Protein AF-A0A809QYE9-F1 (afdb_monomer_lite)

pLDDT: mean 72.0, std 15.9, range [34.06, 91.19]

Foldseek 3Di:
DPLDDDDDDLVLLVLQQVLAVVDPAFAFEEADDDPVSPDGQWGWDGWDRDPNDIDTDIDGHPVVVVCVVVLQFFDKEWDWDAAPDPVRPSRGIYTRHIHGYGPDDYSDPPDDTDQDQDPDPDFDDDPPPDRPPPPPDDDDPPDPPPDGDDPLVVQLQSQLVSVCVVPVPDDSVNSSVVSVVD

Organism: NCBI:txid2608985

Structure (mmCIF, N/CA/C/O backbone):
data_AF-A0A809QYE9-F1
#
_entry.id   AF-A0A809QYE9-F1
#
loop_
_atom_site.group_PDB
_atom_site.id
_atom_site.type_symbol
_atom_site.label_atom_id
_atom_site.label_alt_id
_atom_site.label_comp_id
_atom_site.label_asym_id
_atom_site.label_entity_id
_atom_site.label_seq_id
_atom_site.pdbx_PDB_ins_code
_atom_site.Cartn_x
_atom_site.Cartn_y
_atom_site.Cartn_z
_atom_site.occupancy
_atom_site.B_iso_or_equiv
_atom_site.auth_seq_id
_atom_site.auth_comp_id
_atom_site.auth_asym_id
_atom_site.auth_atom_id
_atom_site.pdbx_PDB_model_num
ATOM 1 N N . MET A 1 1 ? 8.006 3.292 25.847 1.00 39.84 1 MET A N 1
ATOM 2 C CA . MET A 1 1 ? 6.836 3.147 24.956 1.00 39.84 1 MET A CA 1
ATOM 3 C C . MET A 1 1 ? 6.116 1.891 25.392 1.00 39.84 1 MET A C 1
ATOM 5 O O . MET A 1 1 ? 6.671 0.815 25.212 1.00 39.84 1 MET A O 1
ATOM 9 N N . ASP A 1 2 ? 4.949 2.027 26.016 1.00 42.41 2 ASP A N 1
ATOM 10 C CA . ASP A 1 2 ? 4.111 0.886 26.386 1.00 42.41 2 ASP A CA 1
ATOM 11 C C . ASP A 1 2 ? 3.541 0.255 25.114 1.00 42.41 2 ASP A C 1
ATOM 13 O O . ASP A 1 2 ? 2.635 0.795 24.478 1.00 42.41 2 ASP A O 1
ATOM 17 N N . GLY A 1 3 ? 4.130 -0.863 24.693 1.00 47.19 3 GLY A N 1
ATOM 18 C CA . GLY A 1 3 ? 3.649 -1.634 23.555 1.00 47.19 3 GLY A CA 1
ATOM 19 C C . GLY A 1 3 ? 2.341 -2.325 23.917 1.00 47.19 3 GLY A C 1
ATOM 20 O O . GLY A 1 3 ? 2.354 -3.448 24.415 1.00 47.19 3 GLY A O 1
ATOM 21 N N . ARG A 1 4 ? 1.202 -1.664 23.685 1.00 56.28 4 ARG A N 1
ATOM 22 C CA . ARG A 1 4 ? -0.099 -2.338 23.747 1.00 56.28 4 ARG A CA 1
ATOM 23 C C . ARG A 1 4 ? -0.193 -3.312 22.581 1.00 56.28 4 ARG A C 1
ATOM 25 O O . ARG A 1 4 ? -0.169 -2.905 21.422 1.00 56.28 4 ARG A O 1
ATOM 32 N N . VAL A 1 5 ? -0.312 -4.594 22.902 1.00 62.72 5 VAL A N 1
ATOM 33 C CA . VAL A 1 5 ? -0.622 -5.626 21.915 1.00 62.72 5 VAL A CA 1
ATOM 34 C C . VAL A 1 5 ? -2.096 -5.482 21.556 1.00 62.72 5 VAL A C 1
ATOM 36 O O . VAL A 1 5 ? -2.967 -5.714 22.392 1.00 62.72 5 VAL A O 1
ATOM 39 N N . LEU A 1 6 ? -2.366 -5.058 20.325 1.00 67.81 6 LEU A N 1
ATOM 40 C CA . LEU A 1 6 ? -3.709 -5.005 19.762 1.00 67.81 6 LEU A CA 1
ATOM 41 C C . LEU A 1 6 ? -3.920 -6.249 18.903 1.00 67.81 6 LEU A C 1
ATOM 43 O O . LEU A 1 6 ? -3.062 -6.602 18.094 1.00 67.81 6 LEU A O 1
ATOM 47 N N . GLN A 1 7 ? -5.051 -6.920 19.105 1.00 71.50 7 GLN A N 1
ATOM 48 C CA . GLN A 1 7 ? -5.499 -7.985 18.219 1.00 71.50 7 GLN A CA 1
ATOM 49 C C . GLN A 1 7 ? -6.514 -7.401 17.247 1.00 71.50 7 GLN A C 1
ATOM 51 O O . GLN A 1 7 ? -7.465 -6.749 17.670 1.00 71.50 7 GLN A O 1
ATOM 56 N N . PHE A 1 8 ? -6.288 -7.635 15.959 1.00 77.88 8 PHE A N 1
ATOM 57 C CA . PHE A 1 8 ? -7.208 -7.250 14.899 1.00 77.88 8 PHE A CA 1
ATOM 58 C C . PHE A 1 8 ? -7.898 -8.500 14.371 1.00 77.88 8 PHE A C 1
ATOM 60 O O . PHE A 1 8 ? -7.246 -9.499 14.062 1.00 77.88 8 PHE A O 1
ATOM 67 N N . THR A 1 9 ? -9.221 -8.447 14.299 1.00 82.94 9 THR A N 1
ATOM 68 C CA . THR A 1 9 ? -10.032 -9.475 13.649 1.00 82.94 9 THR A CA 1
ATOM 69 C C . THR A 1 9 ? -10.031 -9.268 12.134 1.00 82.94 9 THR A C 1
ATOM 71 O O . THR A 1 9 ? -9.678 -8.196 11.645 1.00 82.94 9 THR A O 1
ATOM 74 N N . GLY A 1 10 ? -10.460 -10.273 11.363 1.00 80.75 10 GLY A N 1
ATOM 75 C CA . GLY A 1 10 ? -10.609 -10.117 9.908 1.00 80.75 10 GLY A CA 1
ATOM 76 C C . GLY A 1 10 ? -11.527 -8.947 9.531 1.00 80.75 10 GLY A C 1
ATOM 77 O O . GLY A 1 10 ? -11.195 -8.179 8.636 1.00 80.75 10 GLY A O 1
ATOM 78 N N . ALA A 1 11 ? -12.607 -8.742 10.293 1.00 83.25 11 ALA A N 1
ATOM 79 C CA . ALA A 1 11 ? -13.522 -7.622 10.094 1.00 83.25 11 ALA A CA 1
ATOM 80 C C . ALA A 1 11 ? -12.852 -6.262 10.349 1.00 83.25 11 ALA A C 1
ATOM 82 O O . ALA A 1 11 ? -13.105 -5.308 9.616 1.00 83.25 11 ALA A O 1
ATOM 83 N N . ASP A 1 12 ? -11.960 -6.172 11.343 1.00 83.56 12 ASP A N 1
ATOM 84 C CA . ASP A 1 12 ? -11.191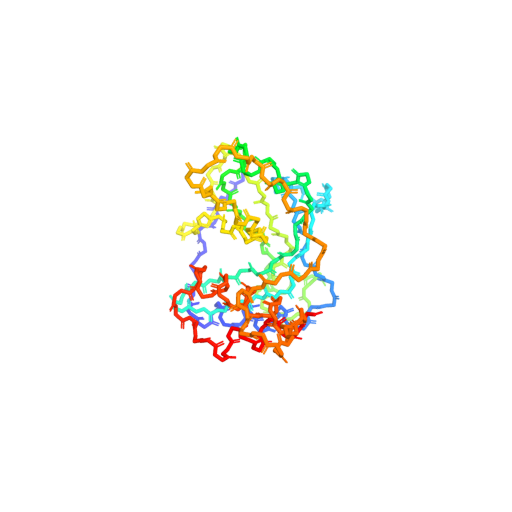 -4.946 11.589 1.00 83.56 12 ASP A CA 1
ATOM 85 C C . ASP A 1 12 ? -10.264 -4.635 10.412 1.00 83.56 12 ASP A C 1
ATOM 87 O O . ASP A 1 12 ? -10.137 -3.481 10.011 1.00 83.56 12 ASP A O 1
ATOM 91 N N . ILE A 1 13 ? -9.641 -5.663 9.832 1.00 84.44 13 ILE A N 1
ATOM 92 C CA . ILE A 1 13 ? -8.739 -5.524 8.685 1.00 84.44 13 ILE A CA 1
ATOM 93 C C . ILE A 1 13 ? -9.510 -5.082 7.432 1.00 84.44 13 ILE A C 1
ATOM 95 O O . ILE A 1 13 ? -9.050 -4.194 6.709 1.00 84.44 13 ILE A O 1
ATOM 99 N N . ASP A 1 14 ? -10.701 -5.636 7.204 1.00 84.75 14 ASP A N 1
ATOM 100 C CA . ASP A 1 14 ? -11.582 -5.219 6.108 1.00 84.75 14 ASP A CA 1
ATOM 101 C C . ASP A 1 14 ? -12.045 -3.764 6.285 1.00 84.75 14 ASP A C 1
ATOM 103 O O . ASP A 1 14 ? -12.026 -2.983 5.330 1.00 84.75 14 ASP A O 1
ATOM 107 N N . LEU A 1 15 ? -12.398 -3.366 7.514 1.00 85.56 15 LEU A N 1
ATOM 108 C CA . LEU A 1 15 ? -12.756 -1.984 7.840 1.00 85.56 15 LEU A CA 1
ATOM 109 C C . LEU A 1 15 ? -11.582 -1.023 7.632 1.00 85.56 15 LEU A C 1
ATOM 111 O O . LEU A 1 15 ? -11.787 0.070 7.107 1.00 85.56 15 LEU A O 1
ATOM 115 N N . MET A 1 16 ? -10.354 -1.418 7.982 1.00 85.75 16 MET A N 1
ATOM 116 C CA . MET A 1 16 ? -9.152 -0.616 7.717 1.00 85.75 16 MET A CA 1
ATOM 117 C C . MET A 1 16 ? -8.942 -0.385 6.219 1.00 85.75 16 MET A C 1
ATOM 119 O O . MET A 1 16 ? -8.653 0.740 5.808 1.00 85.75 16 MET A O 1
ATOM 123 N N . ALA A 1 17 ? -9.089 -1.432 5.400 1.00 85.62 17 ALA A N 1
ATOM 124 C CA . ALA A 1 17 ? -8.937 -1.321 3.953 1.00 85.62 17 ALA A CA 1
ATOM 125 C C . ALA A 1 17 ? -10.010 -0.401 3.346 1.00 85.62 17 ALA A C 1
ATOM 127 O O . ALA A 1 17 ? -9.684 0.479 2.551 1.00 85.62 17 ALA A O 1
ATOM 128 N N . GLN A 1 18 ? -11.267 -0.534 3.778 1.00 84.38 18 GLN A N 1
ATOM 129 C CA . GLN A 1 18 ? -12.370 0.324 3.327 1.00 84.38 18 GLN A CA 1
ATOM 130 C C . GLN A 1 18 ? -12.199 1.782 3.772 1.00 84.38 18 GLN A C 1
ATOM 132 O O . GLN A 1 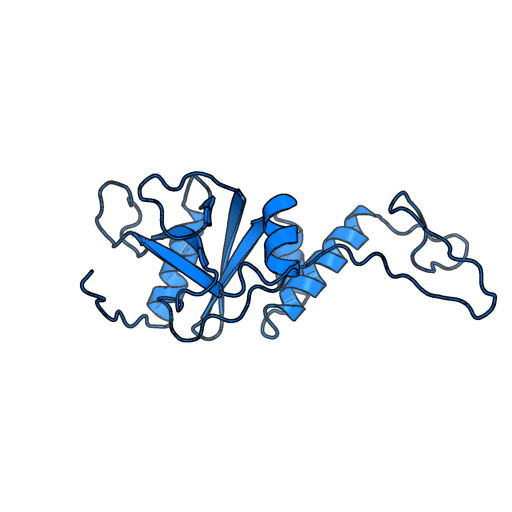18 ? -12.370 2.699 2.969 1.00 84.38 18 GLN A O 1
ATOM 137 N N . ALA A 1 19 ? -11.804 2.013 5.027 1.00 84.69 19 ALA A N 1
ATOM 138 C CA . ALA A 1 19 ? -11.548 3.353 5.551 1.00 84.69 19 ALA A CA 1
ATOM 139 C C . ALA A 1 19 ? -10.410 4.054 4.796 1.00 84.69 19 ALA A C 1
ATOM 141 O O . ALA A 1 19 ? -10.456 5.267 4.586 1.00 84.69 19 ALA A O 1
ATOM 142 N N . TYR A 1 20 ? -9.409 3.295 4.344 1.00 83.38 20 TYR A N 1
ATOM 143 C CA . TYR A 1 20 ? -8.298 3.836 3.573 1.00 83.38 20 TYR A CA 1
ATOM 144 C C . TYR A 1 20 ? -8.717 4.381 2.205 1.00 83.38 20 TYR A C 1
ATOM 146 O O . TYR A 1 20 ? -8.194 5.410 1.787 1.00 83.38 20 TYR A O 1
ATOM 154 N N . VAL A 1 21 ? -9.692 3.757 1.535 1.00 78.75 21 VAL A N 1
ATOM 155 C CA . VAL A 1 21 ? -10.225 4.243 0.244 1.00 78.75 21 VAL A CA 1
ATOM 156 C C . VAL A 1 21 ? -10.830 5.646 0.373 1.00 78.75 21 VAL A C 1
ATOM 158 O O . VAL A 1 21 ? -10.769 6.438 -0.562 1.00 78.75 21 VAL A O 1
ATOM 161 N N . LEU A 1 22 ? -11.373 5.987 1.546 1.00 75.00 22 LEU A N 1
ATOM 162 C CA . LEU A 1 22 ? -11.955 7.304 1.829 1.00 75.00 22 LEU A CA 1
ATOM 163 C C . LEU A 1 22 ? -10.907 8.370 2.188 1.00 75.00 22 LEU A C 1
ATOM 165 O O . LEU A 1 22 ? -11.247 9.545 2.364 1.00 75.00 22 LEU A O 1
ATOM 169 N N . ARG A 1 23 ? -9.634 7.988 2.333 1.00 75.38 23 ARG A N 1
ATOM 170 C CA . ARG A 1 23 ? -8.570 8.909 2.725 1.00 75.38 23 ARG A CA 1
ATOM 171 C C . ARG A 1 23 ? -8.212 9.831 1.557 1.00 75.38 23 ARG A C 1
ATOM 173 O O . ARG A 1 23 ? -7.911 9.379 0.460 1.00 75.38 23 ARG A O 1
ATOM 180 N N . ARG A 1 24 ? -8.184 11.144 1.813 1.00 72.00 24 ARG A N 1
ATOM 181 C CA . ARG A 1 24 ? -7.784 12.152 0.810 1.00 72.00 24 ARG A CA 1
ATOM 182 C C . ARG A 1 24 ? -6.286 12.167 0.519 1.00 72.00 24 ARG A C 1
ATOM 184 O O . ARG A 1 24 ? -5.890 12.422 -0.611 1.00 72.00 24 ARG A O 1
ATOM 191 N N . GLU A 1 25 ? -5.466 11.931 1.538 1.00 78.75 25 GLU A N 1
ATOM 192 C CA . GLU A 1 25 ? -4.009 11.997 1.428 1.00 78.75 25 GLU A CA 1
ATOM 193 C C . GLU A 1 25 ? -3.395 10.602 1.548 1.00 78.75 25 GLU A C 1
ATOM 195 O O . GLU A 1 25 ? -3.651 9.920 2.540 1.00 78.75 25 GLU A O 1
ATOM 200 N N . PRO A 1 26 ? -2.570 10.155 0.591 1.00 85.31 26 PRO A N 1
ATOM 201 C CA . PRO A 1 26 ? -1.939 8.846 0.675 1.00 85.31 26 PRO A CA 1
ATOM 202 C C . PRO A 1 26 ? -0.941 8.773 1.841 1.00 85.31 26 PRO A C 1
ATOM 204 O O . PRO A 1 26 ? -0.304 9.758 2.215 1.00 85.31 26 PRO A O 1
ATOM 207 N N . ALA A 1 27 ? -0.786 7.583 2.423 1.00 88.75 27 ALA A N 1
ATOM 208 C CA . ALA A 1 27 ? 0.122 7.369 3.554 1.00 88.75 27 ALA A CA 1
ATOM 209 C C . ALA A 1 27 ? 1.583 7.414 3.085 1.00 88.75 27 ALA A C 1
ATOM 211 O O . ALA A 1 27 ? 1.927 6.628 2.202 1.00 88.75 27 ALA A O 1
ATOM 212 N N . PRO A 1 28 ? 2.463 8.257 3.653 1.00 91.19 28 PRO A N 1
ATOM 213 C CA . PRO A 1 28 ? 3.856 8.291 3.231 1.00 91.19 28 PRO A CA 1
ATOM 214 C C . PRO A 1 28 ? 4.623 7.038 3.677 1.00 91.19 28 PRO A C 1
ATOM 216 O O . PRO A 1 28 ? 4.325 6.429 4.713 1.00 91.19 28 PRO A O 1
ATOM 219 N N . LEU A 1 29 ? 5.638 6.678 2.893 1.00 89.75 29 LEU A N 1
ATOM 220 C CA . LEU A 1 29 ? 6.682 5.734 3.281 1.00 89.75 29 LEU A CA 1
ATOM 221 C C . LEU A 1 29 ? 7.808 6.512 3.952 1.00 89.75 29 LEU A C 1
ATOM 223 O O . LEU A 1 29 ? 8.321 7.461 3.372 1.00 89.75 29 LEU A O 1
ATOM 227 N N . VAL A 1 30 ? 8.205 6.126 5.156 1.00 90.56 30 VAL A N 1
ATOM 228 C CA . VAL A 1 30 ? 9.215 6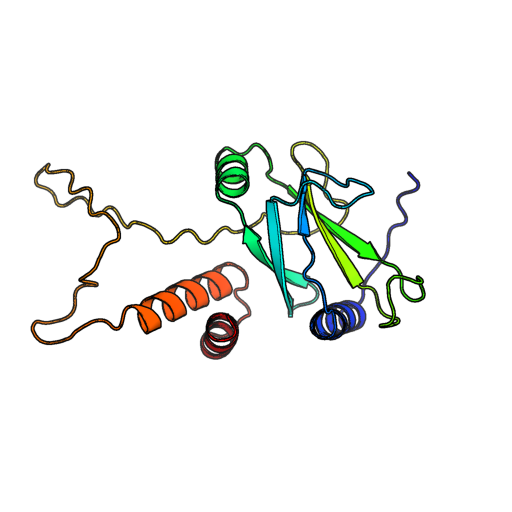.848 5.945 1.00 90.56 30 VAL A CA 1
ATOM 229 C C . VAL A 1 30 ? 10.251 5.878 6.493 1.00 90.56 30 VAL A C 1
ATOM 231 O O . VAL A 1 30 ? 10.025 4.670 6.542 1.00 90.56 30 VAL A O 1
ATOM 234 N N . LEU A 1 31 ? 11.391 6.394 6.941 1.00 86.88 31 LEU A N 1
ATOM 235 C CA . LEU A 1 31 ? 12.372 5.598 7.676 1.00 86.88 31 LEU A CA 1
ATOM 236 C C . LEU A 1 31 ? 12.061 5.658 9.173 1.00 86.88 31 LEU A C 1
ATOM 238 O O . LEU A 1 31 ? 12.020 6.735 9.766 1.00 86.88 31 LEU A O 1
ATOM 242 N N . GLY A 1 32 ? 11.851 4.503 9.804 1.00 84.50 32 GLY A N 1
ATOM 243 C CA . GLY A 1 32 ? 11.459 4.439 11.212 1.00 84.50 32 GLY A CA 1
ATOM 244 C C . GLY A 1 32 ? 10.035 4.938 11.483 1.00 84.50 32 GLY A C 1
ATOM 245 O O . GLY A 1 32 ? 9.125 4.733 10.685 1.00 84.50 32 GLY A O 1
ATOM 246 N N . HIS A 1 33 ? 9.830 5.579 12.636 1.00 84.06 33 HIS A N 1
ATOM 247 C CA . HIS A 1 33 ? 8.550 6.191 13.011 1.00 84.06 33 HIS A CA 1
ATOM 248 C C . HIS A 1 33 ? 8.746 7.648 13.467 1.00 84.06 33 HIS A C 1
ATOM 250 O O . HIS A 1 33 ? 8.647 7.936 14.663 1.00 84.06 33 HIS A O 1
ATOM 256 N N . PRO A 1 34 ? 9.051 8.571 12.535 1.00 83.62 34 PRO A N 1
ATOM 257 C CA . PRO A 1 34 ? 9.093 9.995 12.839 1.00 83.62 34 PRO A CA 1
ATOM 258 C C . PRO A 1 34 ? 7.702 10.486 13.256 1.00 83.62 34 PRO A C 1
ATOM 260 O O . PRO A 1 34 ? 6.686 9.986 12.774 1.00 83.62 34 PRO A O 1
ATOM 263 N N . ARG A 1 35 ? 7.652 11.474 14.157 1.00 78.56 35 ARG A N 1
ATOM 264 C CA . ARG A 1 35 ? 6.383 12.076 14.607 1.00 78.56 35 ARG A CA 1
ATOM 265 C C . ARG A 1 35 ? 5.697 12.859 13.491 1.00 78.56 35 ARG A C 1
ATOM 267 O O . ARG A 1 35 ? 4.475 12.817 13.388 1.00 78.56 35 ARG A O 1
ATOM 274 N N . ASP A 1 36 ? 6.506 13.499 12.654 1.00 79.69 36 ASP A N 1
ATOM 275 C CA . ASP A 1 36 ? 6.053 14.408 11.602 1.00 79.69 36 ASP A CA 1
ATOM 276 C C . ASP A 1 36 ? 5.810 13.693 10.264 1.00 79.69 36 ASP A C 1
ATOM 278 O O . ASP A 1 36 ? 5.478 14.335 9.277 1.00 79.69 36 ASP A O 1
ATOM 282 N N . ASN A 1 37 ? 5.969 12.361 10.210 1.00 80.12 37 ASN A N 1
ATOM 283 C CA . ASN A 1 37 ? 5.830 11.544 8.992 1.00 80.12 37 ASN A CA 1
ATOM 284 C C . ASN A 1 37 ? 6.748 11.980 7.833 1.00 80.12 37 ASN A C 1
ATOM 286 O O . ASN A 1 37 ? 6.460 11.718 6.666 1.00 80.12 37 ASN A O 1
ATOM 290 N N . LEU A 1 38 ? 7.864 12.627 8.169 1.00 80.88 38 LEU A N 1
ATOM 291 C CA . LEU A 1 38 ? 8.871 13.130 7.244 1.00 80.88 38 LEU A CA 1
ATOM 292 C C . LEU A 1 38 ? 10.264 12.627 7.654 1.00 80.88 38 LEU A C 1
ATOM 294 O O . LEU A 1 38 ? 10.502 12.421 8.849 1.00 80.88 38 LEU A O 1
ATOM 298 N N . PRO A 1 39 ? 11.201 12.469 6.703 1.00 85.88 39 PRO A N 1
ATOM 299 C CA . PRO A 1 39 ? 11.029 12.602 5.250 1.00 85.88 39 PRO A CA 1
ATOM 300 C C . PRO A 1 39 ? 10.260 11.425 4.625 1.00 85.88 39 PRO A C 1
ATOM 302 O O . PRO A 1 39 ? 10.350 10.290 5.098 1.00 85.88 39 PRO A O 1
ATOM 305 N N . ALA A 1 40 ? 9.503 11.715 3.561 1.00 88.06 40 ALA A N 1
ATOM 306 C CA . ALA A 1 40 ? 8.733 10.730 2.806 1.00 88.06 40 ALA A CA 1
ATOM 307 C C . ALA A 1 40 ? 9.525 10.242 1.583 1.00 88.06 40 ALA A C 1
ATOM 309 O O . ALA A 1 40 ? 9.938 11.042 0.752 1.00 88.06 40 ALA A O 1
ATOM 310 N N . TYR A 1 41 ? 9.684 8.928 1.465 1.00 88.19 41 TYR A N 1
ATOM 311 C CA . TYR A 1 41 ? 10.390 8.227 0.386 1.00 88.19 41 TYR A CA 1
ATOM 312 C C . TYR A 1 41 ? 9.431 7.422 -0.503 1.00 88.19 41 TYR A C 1
ATOM 314 O O . TYR A 1 41 ? 9.784 6.392 -1.078 1.00 88.19 41 TYR A O 1
ATOM 322 N N . GLY A 1 42 ? 8.168 7.832 -0.536 1.00 89.31 42 GLY A N 1
ATOM 323 C CA . GLY A 1 42 ? 7.122 7.147 -1.275 1.00 89.31 42 GLY A CA 1
ATOM 324 C C . GLY A 1 42 ? 5.750 7.338 -0.654 1.00 89.31 42 GLY A C 1
ATOM 325 O O . GLY A 1 42 ? 5.589 8.023 0.360 1.00 89.31 42 GLY A O 1
ATOM 326 N N . ARG A 1 43 ? 4.749 6.713 -1.270 1.00 90.75 43 ARG A N 1
ATOM 327 C CA . ARG A 1 43 ? 3.344 6.831 -0.875 1.00 90.75 43 ARG A CA 1
ATOM 328 C C . ARG A 1 43 ? 2.581 5.536 -1.114 1.00 90.75 43 ARG A C 1
ATOM 330 O O . ARG A 1 43 ? 2.678 4.931 -2.178 1.00 90.75 43 ARG A O 1
ATOM 337 N N . VAL A 1 44 ? 1.784 5.134 -0.135 1.00 89.56 44 VAL A N 1
ATOM 338 C CA . VAL A 1 44 ? 0.833 4.030 -0.254 1.00 89.56 44 VAL A CA 1
ATOM 339 C C . VAL A 1 44 ? -0.336 4.491 -1.122 1.00 89.56 44 VAL A C 1
ATOM 341 O O . VAL A 1 44 ? -0.885 5.571 -0.919 1.00 89.56 44 VAL A O 1
ATOM 344 N N . ARG A 1 45 ? -0.684 3.684 -2.120 1.00 84.81 45 ARG A N 1
ATOM 345 C CA . ARG A 1 45 ? -1.764 3.940 -3.077 1.00 84.81 45 ARG A CA 1
ATOM 346 C C . ARG A 1 45 ? -3.053 3.257 -2.661 1.00 84.81 45 ARG A C 1
ATOM 348 O O . ARG A 1 45 ? -4.108 3.878 -2.696 1.00 84.81 45 ARG A O 1
ATOM 355 N N . SER A 1 46 ? -2.963 2.000 -2.247 1.00 83.56 46 SER A N 1
ATOM 356 C CA . SER A 1 46 ? -4.125 1.203 -1.875 1.00 83.56 46 SER A CA 1
ATOM 357 C C . SER A 1 46 ? -3.774 0.180 -0.806 1.00 83.56 46 SER A C 1
ATOM 359 O O . SER A 1 46 ? -2.621 -0.239 -0.660 1.00 83.56 46 SER A O 1
ATOM 361 N N . LEU A 1 47 ? -4.797 -0.206 -0.046 1.00 86.44 47 LEU A N 1
ATOM 362 C CA . LEU A 1 47 ? -4.739 -1.289 0.923 1.00 86.44 47 LEU A CA 1
ATOM 363 C C . LEU A 1 47 ? -5.695 -2.397 0.498 1.00 86.44 47 LEU A C 1
ATOM 365 O O . LEU A 1 47 ? -6.811 -2.127 0.057 1.00 86.44 47 LEU A O 1
ATOM 369 N N . LEU A 1 48 ? -5.255 -3.637 0.660 1.00 83.94 48 LEU A N 1
ATOM 370 C CA . LEU A 1 48 ? -6.018 -4.832 0.345 1.00 83.94 48 LEU A CA 1
ATOM 371 C C . LEU A 1 48 ? -6.052 -5.751 1.565 1.00 83.94 48 LEU A C 1
ATOM 373 O O . LEU A 1 48 ? -5.013 -6.181 2.063 1.00 83.94 48 LEU A O 1
ATOM 377 N N . ALA A 1 49 ? -7.255 -6.078 2.021 1.00 85.19 49 ALA A N 1
ATOM 378 C CA . ALA A 1 49 ? -7.484 -7.075 3.055 1.00 85.19 49 ALA A CA 1
ATOM 379 C C . ALA A 1 49 ? -7.688 -8.458 2.414 1.00 85.19 49 ALA A C 1
ATOM 381 O O . ALA A 1 49 ? -8.604 -8.649 1.613 1.00 85.19 49 ALA A O 1
ATOM 382 N N . ARG A 1 50 ? -6.830 -9.436 2.738 1.00 79.62 50 ARG A N 1
ATOM 383 C CA . ARG A 1 50 ? -6.966 -10.832 2.277 1.00 79.62 50 ARG A CA 1
ATOM 384 C C . ARG A 1 50 ? -6.450 -11.815 3.326 1.00 79.62 50 ARG A C 1
ATOM 386 O O . ARG A 1 50 ? -5.389 -11.610 3.900 1.00 79.62 50 ARG A O 1
ATOM 393 N N . HIS A 1 51 ? -7.196 -12.900 3.557 1.00 72.44 51 HIS A N 1
ATOM 394 C CA . HIS A 1 51 ? -6.840 -13.997 4.479 1.00 72.44 51 HIS A CA 1
ATOM 395 C C . HIS A 1 51 ? -6.415 -13.560 5.895 1.00 72.44 51 HIS A C 1
ATOM 397 O O . HIS A 1 51 ? -5.549 -14.180 6.506 1.00 72.44 51 HIS A O 1
ATOM 403 N N . GLY A 1 52 ? -7.015 -12.491 6.431 1.00 74.38 52 GLY A N 1
ATOM 404 C CA . GLY A 1 52 ? -6.646 -11.962 7.750 1.00 74.38 52 GLY A CA 1
ATOM 405 C C . GLY A 1 52 ? -5.305 -11.217 7.777 1.00 74.38 52 GLY A C 1
ATOM 406 O O . GLY A 1 52 ? -4.780 -10.952 8.854 1.00 74.38 52 GLY A O 1
ATOM 407 N N . GLY A 1 53 ? -4.754 -10.877 6.609 1.00 79.81 53 GLY A N 1
ATOM 408 C CA . GLY A 1 53 ? -3.616 -9.983 6.435 1.00 79.81 53 GLY A CA 1
ATOM 409 C C . GLY A 1 53 ? -4.017 -8.698 5.710 1.00 79.81 53 GLY A C 1
ATOM 410 O O . GLY A 1 53 ? -4.939 -8.687 4.890 1.00 79.81 53 GLY A O 1
ATOM 411 N N . LEU A 1 54 ? -3.304 -7.613 6.015 1.00 83.81 54 LEU A N 1
ATOM 412 C CA . LEU A 1 54 ? -3.430 -6.329 5.331 1.00 83.81 54 LEU A CA 1
ATOM 413 C C . LEU A 1 54 ? -2.203 -6.109 4.447 1.00 83.81 54 LEU A C 1
ATOM 415 O O . LEU A 1 54 ? -1.077 -6.044 4.942 1.00 83.81 54 LEU A O 1
ATOM 419 N N . TYR A 1 55 ? -2.432 -5.969 3.149 1.00 83.38 55 TYR A N 1
ATOM 420 C CA . TYR A 1 55 ? -1.404 -5.739 2.143 1.00 83.38 55 TYR A CA 1
ATOM 421 C C . TYR A 1 55 ? -1.465 -4.289 1.676 1.00 83.38 55 TYR A C 1
ATOM 423 O O . TYR A 1 55 ? -2.543 -3.764 1.410 1.00 83.38 55 TYR A O 1
ATOM 431 N N . ALA A 1 56 ? -0.308 -3.636 1.590 1.00 84.94 56 ALA A N 1
ATOM 432 C CA . ALA A 1 56 ? -0.197 -2.254 1.144 1.00 84.94 56 ALA A CA 1
ATOM 433 C C . ALA A 1 56 ? 0.544 -2.189 -0.188 1.00 84.94 56 ALA A C 1
ATOM 435 O O . ALA A 1 56 ? 1.681 -2.649 -0.288 1.00 84.94 56 ALA A O 1
ATOM 436 N N . PHE A 1 57 ? -0.083 -1.575 -1.187 1.00 83.94 57 PHE A N 1
ATOM 437 C CA . PHE A 1 57 ? 0.556 -1.266 -2.459 1.00 83.94 57 PHE A CA 1
ATOM 438 C C . PHE A 1 57 ? 1.041 0.174 -2.423 1.00 83.94 57 PHE A C 1
ATOM 440 O O . PHE A 1 57 ? 0.262 1.090 -2.156 1.00 83.94 57 PHE A O 1
ATOM 447 N N . ALA A 1 58 ? 2.331 0.384 -2.666 1.00 86.50 58 ALA A N 1
ATOM 448 C CA . ALA A 1 58 ? 2.953 1.691 -2.542 1.00 86.50 58 ALA A CA 1
ATOM 449 C C . ALA A 1 58 ? 3.916 1.976 -3.692 1.00 86.50 58 ALA A C 1
ATOM 451 O O . ALA A 1 58 ? 4.561 1.074 -4.222 1.00 86.50 58 ALA A O 1
ATOM 452 N N . GLU A 1 59 ? 4.017 3.253 -4.038 1.00 84.88 59 GLU A N 1
ATOM 453 C CA . GLU A 1 59 ? 5.092 3.787 -4.863 1.00 84.88 59 GLU A CA 1
ATOM 454 C C . GLU A 1 59 ? 6.271 4.121 -3.966 1.00 84.88 59 GLU A C 1
ATOM 456 O O . GLU A 1 59 ? 6.099 4.767 -2.929 1.00 84.88 59 GLU A O 1
ATOM 461 N N . VAL A 1 60 ? 7.455 3.683 -4.374 1.00 85.75 60 VAL A N 1
ATOM 462 C CA . VAL A 1 60 ? 8.688 3.837 -3.608 1.00 85.75 60 VAL A CA 1
ATOM 463 C C . VAL A 1 60 ? 9.673 4.640 -4.438 1.00 85.75 60 VAL A C 1
ATOM 465 O O . VAL A 1 60 ? 9.780 4.413 -5.640 1.00 85.75 60 VAL A O 1
ATOM 468 N N . ASP A 1 61 ? 10.363 5.571 -3.790 1.00 87.81 61 ASP A N 1
ATOM 469 C CA . ASP A 1 61 ? 11.464 6.320 -4.384 1.00 87.81 61 ASP A CA 1
ATOM 470 C C . ASP A 1 61 ? 12.660 5.396 -4.689 1.00 87.81 61 ASP A C 1
ATOM 472 O O . ASP A 1 61 ? 12.880 4.390 -3.998 1.00 87.81 61 ASP A O 1
ATOM 476 N N . ASP A 1 62 ? 13.441 5.739 -5.711 1.00 83.44 62 ASP A N 1
ATOM 477 C CA . ASP A 1 62 ? 14.597 4.964 -6.164 1.00 83.44 62 ASP A CA 1
ATOM 478 C C . ASP A 1 62 ? 15.653 4.809 -5.063 1.00 83.44 62 ASP A C 1
ATOM 480 O O . ASP A 1 62 ? 16.238 3.728 -4.908 1.00 83.44 62 ASP A O 1
ATOM 484 N N . ASP A 1 63 ? 15.841 5.846 -4.241 1.00 85.19 63 ASP A N 1
ATOM 485 C CA . ASP A 1 63 ? 16.778 5.825 -3.117 1.00 85.19 63 ASP A CA 1
ATOM 486 C C . ASP A 1 63 ? 16.387 4.764 -2.081 1.00 85.19 63 ASP A C 1
ATOM 488 O O . ASP A 1 63 ? 17.199 3.922 -1.673 1.00 85.19 63 ASP A O 1
ATOM 492 N N . LEU A 1 64 ? 15.109 4.748 -1.692 1.00 84.81 64 LEU A N 1
ATOM 493 C CA . LEU A 1 64 ? 14.599 3.789 -0.718 1.00 84.81 64 LEU A CA 1
ATOM 494 C C . LEU A 1 64 ? 14.601 2.371 -1.294 1.00 84.81 64 LEU A C 1
ATOM 496 O O . LEU A 1 64 ? 15.017 1.433 -0.607 1.00 84.81 64 LEU A O 1
ATOM 500 N N . ALA A 1 65 ? 14.214 2.205 -2.560 1.00 83.38 65 ALA A N 1
ATOM 501 C CA . ALA A 1 65 ? 14.287 0.917 -3.239 1.00 83.38 65 ALA A CA 1
ATOM 502 C C . ALA A 1 65 ? 15.728 0.373 -3.264 1.00 83.38 65 ALA A C 1
ATOM 504 O O . ALA A 1 65 ? 15.952 -0.810 -2.996 1.00 83.38 65 ALA A O 1
ATOM 505 N N . SER A 1 66 ? 16.720 1.233 -3.519 1.00 81.50 66 SER A N 1
ATOM 506 C CA . SER A 1 66 ? 18.141 0.875 -3.485 1.00 81.50 66 SER A CA 1
ATOM 507 C C . SER A 1 66 ? 18.584 0.406 -2.096 1.00 81.50 66 SER A C 1
ATOM 509 O O . SER A 1 66 ? 19.202 -0.653 -1.964 1.00 81.50 66 SER A O 1
ATOM 511 N N . TRP A 1 67 ? 18.212 1.118 -1.029 1.00 82.56 67 TRP A N 1
ATOM 512 C CA . TRP A 1 67 ? 18.597 0.734 0.334 1.00 82.56 67 TRP A CA 1
ATOM 513 C C . TRP A 1 67 ? 17.945 -0.561 0.814 1.00 82.56 67 TRP A C 1
ATOM 515 O O . TRP A 1 67 ? 18.580 -1.324 1.551 1.00 82.56 67 TRP A O 1
ATOM 525 N N . VAL A 1 68 ? 16.705 -0.832 0.404 1.00 82.25 68 VAL A N 1
ATOM 526 C CA . VAL A 1 68 ? 16.041 -2.098 0.732 1.00 82.25 68 VAL A CA 1
ATOM 527 C C . VAL A 1 68 ? 16.687 -3.257 -0.028 1.00 82.25 68 VAL A C 1
ATOM 529 O O . VAL A 1 68 ? 17.006 -4.271 0.594 1.00 82.25 68 VAL A O 1
ATOM 532 N N . ARG A 1 69 ? 16.998 -3.091 -1.324 1.00 77.62 69 ARG A N 1
ATOM 533 C CA . ARG A 1 69 ? 17.761 -4.092 -2.102 1.00 77.62 69 ARG A CA 1
ATOM 534 C C . ARG A 1 69 ? 19.158 -4.333 -1.528 1.00 77.62 69 ARG A C 1
ATOM 536 O O . ARG A 1 69 ? 19.599 -5.474 -1.456 1.00 77.62 69 ARG A O 1
ATOM 543 N N . ALA A 1 70 ? 19.821 -3.282 -1.044 1.00 81.06 70 ALA A N 1
ATOM 544 C CA . ALA A 1 70 ? 21.095 -3.378 -0.330 1.00 81.06 70 ALA A CA 1
ATOM 545 C C . ALA A 1 70 ? 20.967 -4.021 1.068 1.00 81.06 70 ALA A C 1
ATOM 547 O O . ALA A 1 70 ? 21.961 -4.171 1.777 1.00 81.06 70 ALA A O 1
ATOM 548 N N . GLY A 1 71 ? 19.754 -4.381 1.502 1.00 77.19 71 GLY A N 1
ATOM 549 C CA . GLY A 1 71 ? 19.498 -5.062 2.766 1.00 77.19 71 GLY A CA 1
ATOM 550 C C . GLY A 1 71 ? 19.628 -4.177 4.005 1.00 77.19 71 GLY A C 1
ATOM 551 O O . GLY A 1 71 ? 19.700 -4.715 5.110 1.00 77.19 71 GLY A O 1
ATOM 552 N N . ARG A 1 72 ? 19.651 -2.844 3.851 1.00 77.62 72 ARG A N 1
ATOM 553 C CA . ARG A 1 72 ? 19.725 -1.896 4.980 1.00 77.62 72 ARG A CA 1
ATOM 554 C C . ARG A 1 72 ? 18.411 -1.810 5.750 1.00 77.62 72 ARG A C 1
ATOM 556 O O . ARG A 1 72 ? 18.429 -1.657 6.968 1.00 77.62 72 ARG A O 1
ATOM 563 N N . TYR A 1 73 ? 17.289 -1.953 5.045 1.00 79.75 73 TYR A N 1
ATOM 564 C CA . TYR A 1 73 ? 15.938 -1.909 5.602 1.00 79.75 73 TYR A CA 1
ATOM 565 C C . TYR A 1 73 ? 15.166 -3.158 5.186 1.00 79.75 73 TYR A C 1
ATOM 567 O O . TYR A 1 73 ? 14.529 -3.186 4.139 1.00 79.75 73 TYR A O 1
ATOM 575 N N . LYS A 1 74 ? 15.269 -4.221 5.987 1.00 73.25 74 LYS A N 1
ATOM 576 C CA . LYS A 1 74 ? 14.628 -5.512 5.680 1.00 73.25 74 LYS A CA 1
ATOM 577 C C . LYS A 1 74 ? 13.204 -5.609 6.214 1.00 73.25 74 LYS A C 1
ATOM 579 O O . LYS A 1 74 ? 12.438 -6.441 5.747 1.00 73.25 74 LYS A O 1
ATOM 584 N N . LYS A 1 75 ? 12.860 -4.804 7.220 1.00 78.75 75 LYS A N 1
ATOM 585 C CA . LYS A 1 75 ? 11.576 -4.882 7.914 1.00 78.75 75 LYS A CA 1
ATOM 586 C C . LYS A 1 75 ? 10.742 -3.645 7.633 1.00 78.75 75 LYS A C 1
ATOM 588 O O . LYS A 1 75 ? 11.264 -2.548 7.463 1.00 78.75 75 LYS A O 1
ATOM 593 N N . VAL A 1 76 ? 9.432 -3.836 7.608 1.00 82.94 76 VAL A N 1
ATOM 594 C CA . VAL A 1 76 ? 8.438 -2.770 7.487 1.00 82.94 76 VAL A CA 1
ATOM 595 C C . VAL A 1 76 ? 7.521 -2.798 8.702 1.00 82.94 76 VAL A C 1
ATOM 597 O O . VAL A 1 76 ? 7.310 -3.845 9.312 1.00 82.94 76 VAL A O 1
ATOM 600 N N . SER A 1 77 ? 7.016 -1.634 9.089 1.00 82.00 77 SER A N 1
ATOM 601 C CA . SER A 1 77 ? 6.110 -1.463 10.219 1.00 82.00 77 SER A CA 1
ATOM 602 C C . SER A 1 77 ? 5.070 -0.407 9.880 1.00 82.00 77 SER A C 1
ATOM 604 O O . SER A 1 77 ? 5.402 0.707 9.484 1.00 82.00 77 SER A O 1
ATOM 606 N N . ALA A 1 78 ? 3.798 -0.746 10.033 1.00 84.50 78 ALA A N 1
ATOM 607 C CA . ALA A 1 78 ? 2.696 0.173 9.793 1.00 84.50 78 ALA A CA 1
ATOM 608 C C . ALA A 1 78 ? 2.334 0.930 11.081 1.00 84.50 78 ALA A C 1
ATOM 610 O O . ALA A 1 78 ? 2.201 0.329 12.147 1.00 84.50 78 ALA A O 1
ATOM 611 N N . SER A 1 79 ? 2.163 2.250 10.986 1.00 84.31 79 SER A N 1
ATOM 612 C CA . SER A 1 79 ? 1.626 3.070 12.074 1.00 84.31 79 SER A CA 1
ATOM 613 C C . SER A 1 79 ? 0.163 3.390 11.801 1.00 84.31 79 SER A C 1
ATOM 615 O O . SER A 1 79 ? -0.167 3.920 10.740 1.00 84.31 79 SER A O 1
ATOM 617 N N . PHE A 1 80 ? -0.711 3.093 12.761 1.00 84.44 80 PHE A N 1
ATOM 618 C CA . PHE A 1 80 ? -2.146 3.337 12.647 1.00 84.44 80 PHE A CA 1
ATOM 619 C C . PHE A 1 80 ? -2.607 4.420 13.625 1.00 84.44 80 PHE A C 1
ATOM 621 O O . PHE A 1 80 ? -2.150 4.488 14.766 1.00 84.44 80 PHE A O 1
ATOM 628 N N . SER A 1 81 ? -3.537 5.256 13.171 1.00 82.81 81 SER A N 1
ATOM 629 C CA . SER A 1 81 ? -4.327 6.152 14.011 1.00 82.81 81 SER A CA 1
ATOM 630 C C . SER A 1 81 ? -5.484 5.369 14.607 1.00 82.81 81 SER A C 1
ATOM 632 O O . SER A 1 81 ? -6.189 4.661 13.885 1.00 82.81 81 SER A O 1
ATOM 634 N N . SER A 1 82 ? -5.710 5.531 15.908 1.00 80.62 82 SER A N 1
ATOM 635 C CA . SER A 1 82 ? -6.877 4.954 16.566 1.00 80.62 82 SER A CA 1
ATOM 636 C C . SER A 1 82 ? -8.179 5.582 16.046 1.00 80.62 82 SER A C 1
ATOM 638 O O . SER A 1 82 ? -8.181 6.749 15.625 1.00 80.62 82 SER A O 1
ATOM 640 N N . PRO A 1 83 ? -9.295 4.838 16.092 1.00 78.69 83 PRO A N 1
ATOM 641 C CA . PRO A 1 83 ? -10.615 5.389 15.811 1.00 78.69 83 PRO A CA 1
ATOM 642 C C . PRO A 1 83 ? -10.944 6.531 16.788 1.00 78.69 83 PRO A C 1
ATOM 644 O O . PRO A 1 83 ? -10.649 6.433 17.979 1.00 78.69 83 PRO A O 1
ATOM 647 N N . GLY A 1 84 ? -11.517 7.630 16.286 1.00 68.31 84 GLY A N 1
ATOM 648 C CA . GLY A 1 84 ? -11.937 8.777 17.107 1.00 68.31 84 GLY A CA 1
ATOM 649 C C . GLY A 1 84 ? -10.864 9.840 17.393 1.00 68.31 84 GLY A C 1
ATOM 650 O O . GLY A 1 84 ? -11.113 10.756 18.171 1.00 68.31 84 GLY A O 1
ATOM 651 N N . GLN A 1 85 ? -9.680 9.748 16.779 1.00 70.75 85 GLN A N 1
ATOM 652 C CA . GLN A 1 85 ? -8.707 10.851 16.764 1.00 70.75 85 GLN A CA 1
ATOM 653 C C . GLN A 1 85 ? -9.177 11.986 15.843 1.00 70.75 85 GLN A C 1
ATOM 655 O O . GLN A 1 85 ? -9.803 11.720 14.820 1.00 70.75 85 GLN A O 1
ATOM 660 N N . ALA A 1 86 ? -8.829 13.238 16.163 1.00 64.69 86 ALA A N 1
ATOM 661 C CA . ALA A 1 86 ? -9.216 14.408 15.361 1.00 64.69 86 ALA A CA 1
ATOM 662 C C . ALA A 1 86 ? -8.733 14.315 13.898 1.00 64.69 86 ALA A C 1
ATOM 664 O O . ALA A 1 86 ? -9.460 14.684 12.982 1.00 64.69 86 ALA A O 1
ATOM 665 N N . ASP A 1 87 ? -7.553 13.725 13.682 1.00 66.69 87 ASP A N 1
ATOM 666 C CA . ASP A 1 87 ? -6.975 13.462 12.354 1.00 66.69 87 ASP A CA 1
ATOM 667 C C . ASP A 1 87 ? -7.586 12.242 11.632 1.00 66.69 87 ASP A C 1
ATOM 669 O O . ASP A 1 87 ? -7.143 11.870 10.545 1.00 66.69 87 ASP A O 1
ATOM 673 N N . ASN A 1 88 ? -8.579 11.570 12.225 1.00 69.38 88 ASN A N 1
ATOM 674 C CA . ASN A 1 88 ? -9.199 10.372 11.667 1.00 69.38 88 ASN A CA 1
ATOM 675 C C . ASN A 1 88 ? -10.740 10.443 11.696 1.00 69.38 88 ASN A C 1
ATOM 677 O O . ASN A 1 88 ? -11.376 9.876 12.592 1.00 69.38 88 ASN A O 1
ATOM 681 N N . PRO A 1 89 ? -11.361 11.064 10.676 1.00 66.44 89 PRO A N 1
ATOM 682 C CA . PRO A 1 89 ? -12.813 11.215 10.607 1.00 66.44 89 PRO A CA 1
ATOM 683 C C . PRO A 1 89 ? -13.559 9.906 10.300 1.00 66.44 89 PRO A C 1
ATOM 685 O O . PRO A 1 89 ? -14.780 9.874 10.394 1.00 66.44 89 PRO A O 1
ATOM 688 N N . THR A 1 90 ? -12.859 8.826 9.925 1.00 69.00 90 THR A N 1
ATOM 689 C CA . THR A 1 90 ? -13.502 7.570 9.490 1.00 69.00 90 THR A CA 1
ATOM 690 C C . THR A 1 90 ? -14.012 6.705 10.642 1.00 69.00 90 THR A C 1
ATOM 692 O O . THR A 1 90 ? -14.818 5.809 10.417 1.00 69.00 90 THR A O 1
ATOM 695 N N . GLY A 1 91 ? -13.554 6.945 11.877 1.00 71.38 91 GLY A N 1
ATOM 696 C CA . GLY A 1 91 ? -13.984 6.168 13.044 1.00 71.38 91 GLY A CA 1
ATOM 697 C C . GLY A 1 91 ? -13.489 4.713 13.079 1.00 71.38 91 GLY A C 1
ATOM 698 O O . GLY A 1 91 ? -13.830 3.999 14.016 1.00 71.38 91 GLY A O 1
ATOM 699 N N . ALA A 1 92 ? -12.661 4.286 12.119 1.00 80.12 92 ALA A N 1
ATOM 700 C CA . ALA A 1 92 ? -11.962 2.996 12.094 1.00 80.12 92 ALA A CA 1
ATOM 701 C C . ALA A 1 92 ? -10.447 3.195 12.278 1.00 80.12 92 ALA A C 1
ATOM 703 O O . ALA A 1 92 ? -9.967 4.324 12.282 1.00 80.12 92 ALA A O 1
ATOM 704 N N . TRP A 1 93 ? -9.662 2.126 12.433 1.00 82.94 93 TRP A N 1
ATOM 705 C CA . TRP A 1 93 ? -8.198 2.243 12.436 1.00 82.94 93 TRP A CA 1
ATOM 706 C C . TRP A 1 93 ? -7.704 2.674 11.050 1.00 82.94 93 TRP A C 1
ATOM 708 O O . TRP A 1 93 ? -8.008 2.025 10.055 1.00 82.94 93 TRP A O 1
ATOM 718 N N . LEU A 1 94 ? -6.937 3.764 10.973 1.00 84.56 94 LEU A N 1
ATOM 719 C CA . LEU A 1 94 ? -6.482 4.317 9.693 1.00 84.56 94 LEU A CA 1
ATOM 720 C C . LEU A 1 94 ? -4.959 4.294 9.602 1.00 84.56 94 LEU A C 1
ATOM 722 O O . LEU A 1 94 ? -4.272 4.735 10.523 1.00 84.56 94 LEU A O 1
ATOM 726 N N . LEU A 1 95 ? -4.419 3.808 8.483 1.00 86.62 95 LEU A N 1
ATOM 727 C CA . LEU A 1 95 ? -2.978 3.810 8.243 1.00 86.62 95 LEU A CA 1
ATOM 728 C C . LEU A 1 95 ? -2.465 5.252 8.135 1.00 86.62 95 LEU A C 1
ATOM 730 O O . LEU A 1 95 ? -2.876 5.982 7.234 1.00 86.62 95 LEU A O 1
ATOM 734 N N . ARG A 1 96 ? -1.540 5.641 9.019 1.00 86.56 96 ARG A N 1
ATOM 735 C CA . ARG A 1 96 ? -0.862 6.946 8.997 1.00 86.56 96 ARG A CA 1
ATOM 736 C C . ARG A 1 96 ? 0.280 6.938 7.998 1.00 86.56 96 ARG A C 1
ATOM 738 O O . ARG A 1 96 ? 0.233 7.688 7.025 1.00 86.56 96 ARG A O 1
ATOM 745 N N . HIS A 1 97 ? 1.246 6.049 8.230 1.00 88.38 97 HIS A N 1
ATOM 746 C CA . HIS A 1 97 ? 2.475 5.873 7.457 1.00 88.38 97 HIS A CA 1
ATOM 747 C C . HIS A 1 97 ? 3.002 4.443 7.570 1.00 88.38 97 HIS A C 1
ATOM 749 O O . HIS A 1 97 ? 2.674 3.714 8.513 1.00 88.38 97 HIS A O 1
ATOM 755 N N . VAL A 1 98 ? 3.866 4.065 6.628 1.00 88.81 98 VAL A N 1
ATOM 756 C CA . VAL A 1 98 ? 4.627 2.810 6.676 1.00 88.81 98 VAL A CA 1
ATOM 757 C C . VAL A 1 98 ? 6.098 3.140 6.890 1.00 88.81 98 VAL A C 1
ATOM 759 O O . VAL A 1 98 ? 6.723 3.820 6.082 1.00 88.81 98 VAL A O 1
ATOM 762 N N . GLY A 1 99 ? 6.635 2.673 8.010 1.00 86.50 99 GLY A N 1
ATOM 763 C CA . GLY A 1 99 ? 8.020 2.836 8.416 1.00 86.50 99 GLY A CA 1
ATOM 764 C C . GLY A 1 99 ? 8.892 1.673 7.961 1.00 86.50 99 GLY A C 1
ATOM 765 O O . GLY A 1 99 ? 8.619 0.523 8.304 1.00 86.50 99 GLY A O 1
ATOM 766 N N . PHE A 1 100 ? 9.972 1.961 7.246 1.00 84.06 100 PHE A N 1
ATOM 767 C CA . PHE A 1 100 ? 11.028 1.001 6.941 1.00 84.06 100 PHE A CA 1
ATOM 768 C C . PHE A 1 100 ? 12.031 0.962 8.095 1.00 84.06 100 PHE A C 1
ATOM 770 O O . PHE A 1 100 ? 12.600 1.980 8.498 1.00 84.06 100 PHE A O 1
ATOM 777 N N . LEU A 1 101 ? 12.225 -0.230 8.652 1.00 79.25 101 LEU A N 1
ATOM 778 C CA . LEU A 1 101 ? 13.068 -0.510 9.806 1.00 79.25 101 LEU A CA 1
ATOM 779 C C . LEU A 1 101 ? 14.258 -1.373 9.372 1.00 79.25 101 LEU A C 1
ATOM 781 O O . LEU A 1 101 ? 14.119 -2.355 8.640 1.00 79.25 101 LEU A O 1
ATOM 785 N N . GLY A 1 102 ? 15.450 -0.990 9.830 1.00 70.50 102 GLY A N 1
ATOM 786 C CA . GLY A 1 102 ? 16.672 -1.770 9.639 1.00 70.50 102 GLY A CA 1
ATOM 787 C C . GLY A 1 102 ? 16.755 -2.912 10.647 1.00 70.50 102 GLY A C 1
ATOM 788 O O . GLY A 1 102 ? 16.250 -4.005 10.413 1.00 70.50 102 GLY A O 1
ATOM 789 N N . ALA A 1 103 ? 17.379 -2.640 11.794 1.00 55.66 103 ALA A N 1
ATOM 790 C CA . ALA A 1 103 ? 17.602 -3.617 12.864 1.00 55.66 103 ALA A CA 1
ATOM 791 C C . ALA A 1 103 ? 16.478 -3.676 13.922 1.00 55.66 103 ALA A C 1
ATOM 793 O O . ALA A 1 103 ? 16.575 -4.448 14.873 1.00 55.66 103 ALA A O 1
ATOM 794 N N . TYR A 1 104 ? 15.433 -2.852 13.799 1.00 51.09 104 TYR A N 1
ATOM 795 C CA . TYR A 1 104 ? 14.358 -2.787 14.792 1.00 51.09 104 TYR A CA 1
ATOM 796 C C . TYR A 1 104 ? 13.255 -3.809 14.465 1.00 51.09 104 TYR A C 1
ATOM 798 O O . TYR A 1 104 ? 12.821 -3.865 13.309 1.00 51.09 104 TYR A O 1
ATOM 806 N N . PRO A 1 105 ? 12.788 -4.617 15.435 1.00 50.72 105 PRO A N 1
ATOM 807 C CA . PRO A 1 105 ? 11.738 -5.598 15.185 1.00 50.72 105 PRO A CA 1
ATOM 808 C C . PRO A 1 105 ? 10.423 -4.900 14.789 1.00 50.72 105 PRO A C 1
ATOM 810 O O . PRO A 1 105 ? 10.089 -3.860 15.367 1.00 50.72 105 PRO A O 1
ATOM 813 N N . PRO A 1 106 ? 9.665 -5.442 13.816 1.00 54.84 106 PRO A N 1
ATOM 814 C CA . PRO A 1 106 ? 8.386 -4.867 13.418 1.00 54.84 106 PRO A CA 1
ATOM 815 C C . PRO A 1 106 ? 7.377 -4.963 14.568 1.00 54.84 106 PRO A C 1
ATOM 817 O O . PRO A 1 106 ? 7.295 -5.984 15.252 1.00 54.84 106 PRO A O 1
ATOM 820 N N . ALA A 1 107 ? 6.579 -3.911 14.760 1.00 55.91 107 ALA A N 1
ATOM 821 C CA . ALA A 1 107 ? 5.537 -3.890 15.789 1.00 55.91 107 ALA A CA 1
ATOM 822 C C . ALA A 1 107 ? 4.357 -4.827 15.456 1.00 55.91 107 ALA A C 1
ATOM 824 O O . ALA A 1 107 ? 3.626 -5.246 16.351 1.00 55.91 107 ALA A O 1
ATOM 825 N N . VAL A 1 108 ? 4.191 -5.184 14.176 1.00 56.66 108 VAL A N 1
ATOM 826 C CA . VAL A 1 108 ? 3.169 -6.122 13.695 1.00 56.66 108 VAL A CA 1
ATOM 827 C C . VAL A 1 108 ? 3.794 -7.504 13.512 1.00 56.66 108 VAL A C 1
ATOM 829 O O . VAL A 1 108 ? 4.626 -7.727 12.630 1.00 56.66 108 VAL A O 1
ATOM 832 N N . LYS A 1 109 ? 3.390 -8.457 14.355 1.00 49.72 109 LYS A N 1
ATOM 833 C CA . LYS A 1 109 ? 3.843 -9.849 14.269 1.00 49.72 109 LYS A CA 1
ATOM 834 C C . LYS A 1 109 ? 3.223 -10.517 13.034 1.00 49.72 109 LYS A C 1
ATOM 836 O O . LYS A 1 109 ? 2.006 -10.544 12.913 1.00 49.72 109 LYS A O 1
ATOM 841 N N . GLY A 1 110 ? 4.055 -11.072 12.147 1.00 54.59 110 GLY A N 1
ATOM 842 C CA . GLY A 1 110 ? 3.610 -11.780 10.934 1.00 54.59 110 GLY A CA 1
ATOM 843 C C . GLY A 1 110 ? 3.611 -10.950 9.645 1.00 54.59 110 GLY A C 1
ATOM 844 O O . GLY A 1 110 ? 3.165 -11.440 8.612 1.00 54.59 110 GLY A O 1
ATOM 845 N N . MET A 1 111 ? 4.127 -9.717 9.672 1.00 56.56 111 MET A N 1
ATOM 846 C CA . MET A 1 111 ? 4.304 -8.926 8.453 1.00 56.56 111 MET A CA 1
ATOM 847 C C . MET A 1 111 ? 5.397 -9.558 7.575 1.00 56.56 111 MET A C 1
ATOM 849 O O . MET A 1 111 ? 6.524 -9.760 8.035 1.00 56.56 111 MET A O 1
ATOM 853 N N . SER A 1 112 ? 5.040 -9.911 6.338 1.00 58.56 112 SER A N 1
ATOM 854 C CA . SER A 1 112 ? 5.980 -10.471 5.359 1.00 58.56 112 SER A CA 1
ATOM 855 C C . SER A 1 112 ? 6.978 -9.410 4.898 1.00 58.56 112 SER A C 1
ATOM 857 O O . SER A 1 112 ? 6.686 -8.212 4.947 1.00 58.56 112 SER A O 1
ATOM 859 N N . ASP A 1 113 ? 8.163 -9.851 4.473 1.00 60.97 113 ASP A N 1
ATOM 860 C CA . ASP A 1 113 ? 9.179 -8.943 3.947 1.00 60.97 113 ASP A CA 1
ATOM 861 C C . ASP A 1 113 ? 8.636 -8.207 2.702 1.00 60.97 113 ASP A C 1
ATOM 863 O O . ASP A 1 113 ? 7.857 -8.780 1.933 1.00 60.97 113 ASP A O 1
ATOM 867 N N . PRO A 1 114 ? 8.998 -6.926 2.504 1.00 60.97 114 PRO A N 1
ATOM 868 C CA . PRO A 1 114 ? 8.469 -6.140 1.400 1.00 60.97 114 PRO A CA 1
ATOM 869 C C . PRO A 1 114 ? 8.930 -6.725 0.056 1.00 60.97 114 PRO A C 1
ATOM 871 O O . PRO A 1 114 ? 10.126 -6.788 -0.232 1.00 60.97 114 PRO A O 1
ATOM 874 N N . ALA A 1 115 ? 7.976 -7.142 -0.777 1.00 59.97 115 ALA A N 1
ATOM 875 C CA . ALA A 1 115 ? 8.237 -7.614 -2.131 1.00 59.97 115 ALA A CA 1
ATOM 876 C C . ALA A 1 115 ? 8.262 -6.423 -3.099 1.00 59.97 115 ALA A C 1
ATOM 878 O O . ALA A 1 115 ? 7.242 -5.774 -3.330 1.00 59.97 115 ALA A O 1
ATOM 879 N N . PHE A 1 116 ? 9.433 -6.129 -3.665 1.00 56.81 116 PHE A N 1
ATOM 880 C CA . PHE A 1 116 ? 9.587 -5.065 -4.655 1.00 56.81 116 PHE A CA 1
ATOM 881 C C . PHE A 1 116 ? 9.472 -5.625 -6.065 1.00 56.81 116 PHE A C 1
ATOM 883 O O . PHE A 1 116 ? 10.278 -6.455 -6.481 1.00 56.81 116 PHE A O 1
ATOM 890 N N . ALA A 1 117 ? 8.510 -5.107 -6.820 1.00 50.66 117 ALA A N 1
ATOM 891 C CA . ALA A 1 117 ? 8.428 -5.324 -8.252 1.00 50.66 117 ALA A CA 1
ATOM 892 C C . ALA A 1 117 ? 9.276 -4.262 -8.961 1.00 50.66 117 ALA A C 1
ATOM 894 O O . ALA A 1 117 ? 8.833 -3.132 -9.150 1.00 50.66 117 ALA A O 1
ATOM 895 N N . ALA A 1 118 ? 10.513 -4.597 -9.322 1.00 42.97 118 ALA A N 1
ATOM 896 C CA . ALA A 1 118 ? 11.210 -3.835 -10.355 1.00 42.97 118 ALA A CA 1
ATOM 897 C C . ALA A 1 118 ? 10.715 -4.320 -11.730 1.00 42.97 118 ALA A C 1
ATOM 899 O O . ALA A 1 118 ? 10.435 -5.517 -11.859 1.00 42.97 118 ALA A O 1
ATOM 900 N N . PRO A 1 119 ? 10.631 -3.461 -12.765 1.00 40.28 119 PRO A N 1
ATOM 901 C CA . PRO A 1 119 ? 10.603 -3.963 -14.130 1.00 40.28 119 PRO A CA 1
ATOM 902 C C . PRO A 1 119 ? 11.901 -4.749 -14.322 1.00 40.28 119 PRO A C 1
ATOM 904 O O . PRO A 1 119 ? 12.993 -4.179 -14.332 1.00 40.28 119 PRO A O 1
ATOM 907 N N . ALA A 1 120 ? 11.799 -6.075 -14.346 1.00 41.31 120 ALA A N 1
ATOM 908 C CA . ALA A 1 120 ? 12.949 -6.926 -14.562 1.00 41.31 120 ALA A CA 1
ATOM 909 C C . ALA A 1 120 ? 13.473 -6.631 -15.971 1.00 41.31 120 ALA A C 1
ATOM 911 O O . ALA A 1 120 ? 12.847 -7.011 -16.960 1.00 41.31 120 ALA A O 1
ATOM 912 N N . ALA A 1 121 ? 14.611 -5.942 -16.064 1.00 45.97 121 ALA A N 1
ATOM 913 C CA . ALA A 1 121 ? 15.446 -6.018 -17.249 1.00 45.97 121 ALA A CA 1
ATOM 914 C C . ALA A 1 121 ? 15.935 -7.468 -17.318 1.00 45.97 121 ALA A C 1
ATOM 916 O O . ALA A 1 121 ? 16.875 -7.858 -16.624 1.00 45.97 121 ALA A O 1
ATOM 917 N N . ALA A 1 122 ? 15.210 -8.302 -18.057 1.00 43.34 122 ALA A N 1
ATOM 918 C CA . ALA A 1 122 ? 15.594 -9.680 -18.282 1.00 43.34 122 ALA A CA 1
ATOM 919 C C . ALA A 1 122 ? 16.872 -9.671 -19.129 1.00 43.34 122 ALA A C 1
ATOM 921 O O . ALA A 1 122 ? 16.826 -9.433 -20.330 1.00 43.34 122 ALA A O 1
ATOM 922 N N . SER A 1 123 ? 18.025 -9.872 -18.490 1.00 37.50 123 SER A N 1
ATOM 923 C CA . SER A 1 123 ? 19.267 -10.162 -19.205 1.00 37.50 123 SER A CA 1
ATOM 924 C C . SER A 1 123 ? 19.247 -11.638 -19.581 1.00 37.50 123 SER A C 1
ATOM 926 O O . SER A 1 123 ? 19.501 -12.497 -18.738 1.00 37.50 123 SER A O 1
ATOM 928 N N . PHE A 1 124 ? 18.889 -11.932 -20.827 1.00 41.56 124 PHE A N 1
ATOM 929 C CA . PHE A 1 124 ? 19.136 -13.236 -21.431 1.00 41.56 124 PHE A CA 1
ATOM 930 C C . PHE A 1 124 ? 20.533 -13.199 -22.056 1.00 41.56 124 PHE A C 1
ATOM 932 O O . PHE A 1 124 ? 20.820 -12.326 -22.868 1.00 41.56 124 PHE A O 1
ATOM 939 N N . SER A 1 125 ? 21.419 -14.102 -21.634 1.00 36.62 125 SER A N 1
ATOM 940 C CA . SER A 1 125 ? 22.712 -14.319 -22.285 1.00 36.62 125 SER A CA 1
ATOM 941 C C . SER A 1 125 ? 22.559 -15.444 -23.305 1.00 36.62 125 SER A C 1
ATOM 943 O O . SER A 1 125 ? 22.438 -16.607 -22.909 1.00 36.62 125 SER A O 1
ATOM 945 N N . ASP A 1 126 ? 22.555 -15.112 -24.593 1.00 39.75 126 ASP A N 1
ATOM 946 C CA . ASP A 1 126 ? 22.776 -16.097 -25.650 1.00 39.75 126 ASP A CA 1
ATOM 947 C C . ASP A 1 126 ? 24.242 -16.559 -25.636 1.00 39.75 126 ASP A C 1
ATOM 949 O O . ASP A 1 126 ? 25.138 -15.854 -25.165 1.00 39.75 126 ASP A O 1
ATOM 953 N N . ALA A 1 127 ? 24.487 -17.786 -26.099 1.00 49.25 127 ALA A N 1
ATOM 954 C CA . ALA A 1 127 ? 25.746 -18.519 -25.931 1.00 49.25 127 ALA A CA 1
ATOM 955 C C . ALA A 1 127 ? 26.959 -17.962 -26.714 1.00 49.25 127 ALA A C 1
ATOM 957 O O . ALA A 1 127 ? 28.009 -18.602 -26.730 1.00 49.25 127 ALA A O 1
ATOM 958 N N . ASP A 1 128 ? 26.859 -16.760 -27.281 1.00 45.34 128 ASP A N 1
ATOM 959 C CA . ASP A 1 128 ? 27.910 -16.094 -28.053 1.00 45.34 128 ASP A CA 1
ATOM 960 C C . ASP A 1 128 ? 28.274 -14.720 -27.460 1.00 45.34 128 ASP A C 1
ATOM 962 O O . ASP A 1 128 ? 28.316 -13.718 -28.150 1.00 45.34 128 ASP A O 1
ATOM 966 N N . GLY A 1 129 ? 28.558 -14.652 -26.154 1.00 44.94 129 GLY A N 1
ATOM 967 C CA . GLY A 1 129 ? 29.522 -13.699 -25.567 1.00 44.94 129 GLY A CA 1
ATOM 968 C C . GLY A 1 129 ? 29.361 -12.181 -25.789 1.00 44.94 129 GLY A C 1
ATOM 969 O O . GLY A 1 129 ? 30.269 -11.440 -25.406 1.00 44.94 129 GLY A O 1
ATOM 970 N N . GLU A 1 130 ? 28.260 -11.685 -26.348 1.00 41.31 130 GLU A N 1
ATOM 971 C CA . GLU A 1 130 ? 27.985 -10.257 -26.510 1.00 41.31 130 GLU A CA 1
ATOM 972 C C . GLU A 1 130 ? 26.944 -9.785 -25.485 1.00 41.31 130 GLU A C 1
ATOM 974 O O . GLU A 1 130 ? 25.755 -10.088 -25.557 1.00 41.31 130 GLU A O 1
ATOM 979 N N . ASN A 1 131 ? 27.409 -9.042 -24.473 1.00 40.03 131 ASN A N 1
ATOM 980 C CA . ASN A 1 131 ? 26.548 -8.412 -23.473 1.00 40.03 131 ASN A CA 1
ATOM 981 C C . ASN A 1 131 ? 25.700 -7.313 -24.134 1.00 40.03 131 ASN A C 1
ATOM 983 O O . ASN A 1 131 ? 26.091 -6.143 -24.157 1.00 40.03 131 ASN A O 1
ATOM 987 N N . ALA A 1 132 ? 24.520 -7.670 -24.635 1.00 42.88 132 ALA A N 1
ATOM 988 C CA . ALA A 1 132 ? 23.515 -6.702 -25.044 1.00 42.88 132 ALA A CA 1
ATOM 989 C C . ALA A 1 132 ? 22.908 -6.037 -23.795 1.00 42.88 132 ALA A C 1
ATOM 991 O O . ALA A 1 132 ? 21.995 -6.555 -23.155 1.00 42.88 132 ALA A O 1
ATOM 992 N N . CYS A 1 133 ? 23.418 -4.859 -23.431 1.00 34.06 133 CYS A N 1
ATOM 993 C CA . CYS A 1 133 ? 22.717 -3.947 -22.531 1.00 34.06 133 CYS A CA 1
ATOM 994 C C . CYS A 1 133 ? 21.529 -3.345 -23.299 1.00 34.06 133 CYS A C 1
ATOM 996 O O . CYS A 1 133 ? 21.640 -2.267 -23.882 1.00 34.06 133 CYS A O 1
ATOM 998 N N . PHE A 1 134 ? 20.411 -4.072 -23.367 1.00 36.28 134 PHE A N 1
ATOM 999 C CA . PHE A 1 134 ? 19.179 -3.559 -23.958 1.00 36.28 134 PHE A CA 1
ATOM 1000 C C . PHE A 1 134 ? 18.500 -2.648 -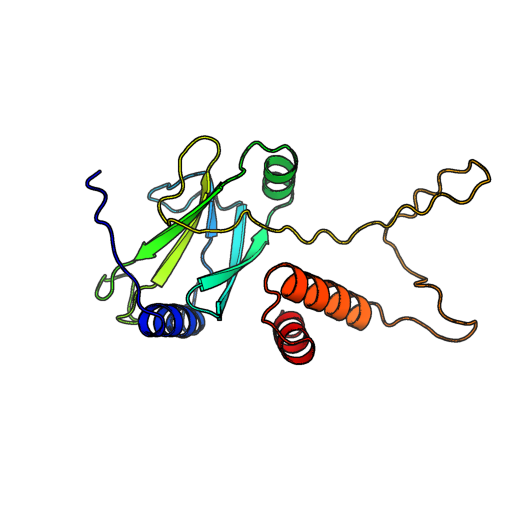22.931 1.00 36.28 134 PHE A C 1
ATOM 1002 O O . PHE A 1 134 ? 17.824 -3.098 -22.002 1.00 36.28 134 PHE A O 1
ATOM 1009 N N . SER A 1 135 ? 18.759 -1.346 -23.037 1.00 39.44 135 SER A N 1
ATOM 1010 C CA . SER A 1 135 ? 18.043 -0.340 -22.261 1.00 39.44 135 SER A CA 1
ATOM 1011 C C . SER A 1 135 ? 16.552 -0.414 -22.588 1.00 39.44 135 SER A C 1
ATOM 1013 O O . SER A 1 135 ? 16.158 -0.629 -23.730 1.00 39.44 135 SER A O 1
ATOM 1015 N N . ALA A 1 136 ? 15.722 -0.261 -21.555 1.00 42.88 136 ALA A N 1
ATOM 1016 C CA . ALA A 1 136 ? 14.266 -0.344 -21.610 1.00 42.88 136 ALA A CA 1
ATOM 1017 C C . ALA A 1 136 ? 13.645 0.814 -22.418 1.00 42.88 136 ALA A C 1
ATOM 1019 O O . ALA A 1 136 ? 12.976 1.689 -21.870 1.00 42.88 136 ALA A O 1
ATOM 1020 N N . ALA A 1 137 ? 13.880 0.825 -23.725 1.00 39.25 137 ALA A N 1
ATOM 1021 C CA . ALA A 1 137 ? 13.331 1.775 -24.673 1.00 39.25 137 ALA A CA 1
ATOM 1022 C C . ALA A 1 137 ? 12.882 1.030 -25.938 1.00 39.25 137 ALA A C 1
ATOM 1024 O O . ALA A 1 137 ? 13.560 1.063 -26.954 1.00 39.25 137 ALA A O 1
ATOM 1025 N N . GLY A 1 138 ? 11.703 0.404 -25.840 1.00 47.22 138 GLY A N 1
ATOM 1026 C CA . GLY A 1 138 ? 10.879 -0.018 -26.979 1.00 47.22 138 GLY A CA 1
ATOM 1027 C C . GLY A 1 138 ? 11.290 -1.324 -27.663 1.00 47.22 138 GLY A C 1
ATOM 1028 O O . GLY A 1 138 ? 12.415 -1.433 -28.124 1.00 47.22 138 GLY A O 1
ATOM 1029 N N . ASP A 1 139 ? 10.311 -2.237 -27.778 1.00 48.19 139 ASP A N 1
ATOM 1030 C CA . ASP A 1 139 ? 10.254 -3.370 -28.728 1.00 48.19 139 ASP A CA 1
ATOM 1031 C C . ASP A 1 139 ? 11.324 -4.473 -28.476 1.00 48.19 139 ASP A C 1
ATOM 1033 O O . ASP A 1 139 ? 12.508 -4.210 -28.459 1.00 48.19 139 ASP A O 1
ATOM 1037 N N . GLU A 1 140 ? 11.079 -5.753 -28.179 1.00 48.38 140 GLU A N 1
ATOM 1038 C CA . GLU A 1 140 ? 10.042 -6.722 -28.528 1.00 48.38 140 GLU A CA 1
ATOM 1039 C C . GLU A 1 140 ? 10.017 -7.820 -27.443 1.00 48.38 140 GLU A C 1
ATOM 1041 O O . GLU A 1 140 ? 10.981 -8.557 -27.241 1.00 48.38 140 GLU A O 1
ATOM 1046 N N . PHE A 1 141 ? 8.885 -8.001 -26.763 1.00 47.09 141 PHE A N 1
ATOM 1047 C CA . PHE A 1 141 ? 8.564 -9.311 -26.193 1.00 47.09 141 PHE A CA 1
ATOM 1048 C C . PHE A 1 141 ? 8.282 -10.215 -27.392 1.00 47.09 141 PHE A C 1
ATOM 1050 O O . PHE A 1 141 ? 7.324 -9.898 -28.083 1.00 47.09 141 PHE A O 1
ATOM 1057 N N . ALA A 1 142 ? 9.116 -11.233 -27.657 1.00 56.72 142 ALA A N 1
ATOM 1058 C CA . ALA A 1 142 ? 9.148 -12.117 -28.839 1.00 56.72 142 ALA A CA 1
ATOM 1059 C C . ALA A 1 142 ? 7.791 -12.336 -29.546 1.00 56.72 142 ALA A C 1
ATOM 1061 O O . ALA A 1 142 ? 7.156 -13.387 -29.435 1.00 56.72 142 ALA A O 1
ATOM 1062 N N . ALA A 1 143 ? 7.328 -11.322 -30.268 1.00 49.62 143 ALA A N 1
ATOM 1063 C CA . ALA A 1 143 ? 6.057 -11.329 -30.953 1.00 49.62 143 ALA A CA 1
ATOM 1064 C C . ALA A 1 143 ? 6.344 -11.819 -32.371 1.00 49.62 143 ALA A C 1
ATOM 1066 O O . ALA A 1 143 ? 7.307 -11.355 -32.986 1.00 49.62 143 ALA A O 1
ATOM 1067 N N . PRO A 1 144 ? 5.559 -12.768 -32.909 1.00 58.41 144 PRO A N 1
ATOM 1068 C CA . PRO A 1 144 ? 5.717 -13.192 -34.292 1.00 58.41 144 PRO A CA 1
ATOM 1069 C C . PRO A 1 144 ? 5.706 -11.976 -35.224 1.00 58.41 144 PRO A C 1
ATOM 1071 O O . PRO A 1 144 ? 4.972 -11.015 -34.974 1.00 58.41 144 PRO A O 1
ATOM 1074 N N . LEU A 1 145 ? 6.495 -12.029 -36.302 1.00 47.69 145 LEU A N 1
ATOM 1075 C CA . LEU A 1 145 ? 6.576 -10.947 -37.285 1.00 47.69 145 LEU A CA 1
ATOM 1076 C C . LEU A 1 145 ? 5.173 -10.435 -37.659 1.00 47.69 145 LEU A C 1
ATOM 1078 O O . LEU A 1 145 ? 4.332 -11.193 -38.140 1.00 47.69 145 LEU A O 1
ATOM 1082 N N . GLY A 1 146 ? 4.936 -9.140 -37.433 1.00 64.06 146 GLY A N 1
ATOM 1083 C CA . GLY A 1 146 ? 3.666 -8.466 -37.729 1.00 64.06 146 GLY A CA 1
ATOM 1084 C C . GLY A 1 146 ? 2.783 -8.155 -36.515 1.00 64.06 146 GLY A C 1
ATOM 1085 O O . GLY A 1 146 ? 1.803 -7.426 -36.667 1.00 64.06 146 GLY A O 1
ATOM 1086 N N . PHE A 1 147 ? 3.128 -8.626 -35.314 1.00 57.44 147 PHE A N 1
ATOM 1087 C CA . PHE A 1 147 ? 2.413 -8.285 -34.082 1.00 57.44 147 PHE A CA 1
ATOM 1088 C C . PHE A 1 147 ? 3.198 -7.261 -33.262 1.00 57.44 147 PHE A C 1
ATOM 1090 O O . PHE A 1 147 ? 4.354 -7.480 -32.920 1.00 57.44 147 PHE A O 1
ATOM 1097 N N . ARG A 1 148 ? 2.557 -6.140 -32.914 1.00 62.78 148 ARG A N 1
ATOM 1098 C CA . ARG A 1 148 ? 3.118 -5.166 -31.969 1.00 62.78 148 ARG A CA 1
ATOM 1099 C C . ARG A 1 148 ? 2.607 -5.455 -30.568 1.00 62.78 148 ARG A C 1
ATOM 1101 O O . ARG A 1 148 ? 1.406 -5.639 -30.366 1.00 62.78 148 ARG A O 1
ATOM 1108 N N . VAL A 1 149 ? 3.516 -5.460 -29.603 1.00 63.78 149 VAL A N 1
ATOM 1109 C CA . VAL A 1 149 ? 3.170 -5.573 -28.187 1.00 63.78 149 VAL A CA 1
ATOM 1110 C C . VAL A 1 149 ? 2.743 -4.195 -27.703 1.00 63.78 149 VAL A C 1
ATOM 1112 O O . VAL A 1 149 ? 3.502 -3.233 -27.775 1.00 63.78 149 VAL A O 1
ATOM 1115 N N . ASP A 1 150 ? 1.511 -4.085 -27.215 1.00 77.31 150 ASP A N 1
ATOM 1116 C CA . ASP A 1 150 ? 1.035 -2.852 -26.598 1.00 77.31 150 ASP A CA 1
ATOM 1117 C C . ASP A 1 150 ? 1.765 -2.651 -25.261 1.00 77.31 150 ASP A C 1
ATOM 1119 O O . ASP A 1 150 ? 1.498 -3.345 -24.275 1.00 77.31 150 ASP A O 1
ATOM 1123 N N . ALA A 1 151 ? 2.704 -1.702 -25.237 1.00 74.31 151 ALA A N 1
ATOM 1124 C CA . ALA A 1 151 ? 3.527 -1.393 -24.071 1.00 74.31 151 ALA A CA 1
ATOM 1125 C C . ALA A 1 151 ? 2.689 -1.064 -22.822 1.00 74.31 151 ALA A C 1
ATOM 1127 O O . ALA A 1 151 ? 3.082 -1.410 -21.706 1.00 74.31 151 ALA A O 1
ATOM 1128 N N . ARG A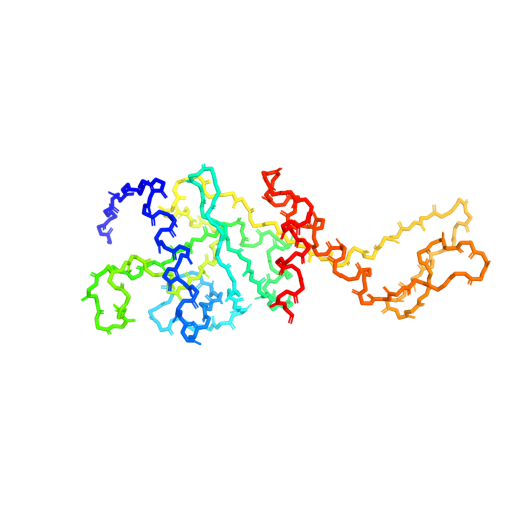 1 152 ? 1.502 -0.460 -22.992 1.00 77.25 152 ARG A N 1
ATOM 1129 C CA . ARG A 1 152 ? 0.592 -0.166 -21.877 1.00 77.25 152 ARG A CA 1
ATOM 1130 C C . ARG A 1 152 ? 0.026 -1.455 -21.289 1.00 77.25 152 ARG A C 1
ATOM 1132 O O . ARG A 1 152 ? 0.014 -1.619 -20.070 1.00 77.25 152 ARG A O 1
ATOM 1139 N N . ARG A 1 153 ? -0.405 -2.389 -22.140 1.00 79.00 153 ARG A N 1
ATOM 1140 C CA . ARG A 1 153 ? -0.924 -3.696 -21.699 1.00 79.00 153 ARG A CA 1
ATOM 1141 C C . ARG A 1 153 ? 0.161 -4.570 -21.079 1.00 79.00 153 ARG A C 1
ATOM 1143 O O . ARG A 1 153 ? -0.112 -5.243 -20.089 1.00 79.00 153 ARG A O 1
ATOM 1150 N N . LEU A 1 154 ? 1.385 -4.525 -21.607 1.00 79.06 154 LEU A N 1
ATOM 1151 C CA . LEU A 1 154 ? 2.527 -5.224 -21.018 1.00 79.06 154 LEU A CA 1
ATOM 1152 C C . LEU A 1 154 ? 2.830 -4.702 -19.606 1.00 79.06 154 LEU A C 1
ATOM 1154 O O . LEU A 1 154 ? 3.009 -5.501 -18.690 1.00 79.06 154 LEU A O 1
ATOM 1158 N N . ALA A 1 155 ? 2.822 -3.380 -19.406 1.00 78.31 155 ALA A N 1
ATOM 1159 C CA . ALA A 1 155 ? 3.038 -2.781 -18.090 1.00 78.31 155 ALA A CA 1
ATOM 1160 C C . ALA A 1 155 ? 1.945 -3.177 -17.078 1.00 78.31 155 ALA A C 1
ATOM 1162 O O . ALA A 1 155 ? 2.258 -3.517 -15.936 1.00 78.31 155 ALA A O 1
ATOM 1163 N N . ILE A 1 156 ? 0.673 -3.188 -17.496 1.00 83.50 156 ILE A N 1
ATOM 1164 C CA . ILE A 1 156 ? -0.448 -3.654 -16.660 1.00 83.50 156 ILE A CA 1
ATOM 1165 C C . ILE A 1 156 ? -0.265 -5.131 -16.297 1.00 83.50 156 ILE A C 1
ATOM 1167 O O . ILE A 1 156 ? -0.395 -5.494 -15.132 1.00 83.50 156 ILE A O 1
ATOM 1171 N N . HIS A 1 157 ? 0.097 -5.977 -17.265 1.00 84.38 157 HIS A N 1
ATOM 1172 C CA . HIS A 1 157 ? 0.347 -7.398 -17.028 1.00 84.38 157 HIS A CA 1
ATOM 1173 C C . HIS A 1 157 ? 1.500 -7.627 -16.039 1.00 84.38 157 HIS A C 1
ATOM 1175 O O . HIS A 1 157 ? 1.336 -8.366 -15.070 1.00 84.38 157 HIS A O 1
ATOM 1181 N N . GLN A 1 158 ? 2.644 -6.962 -16.229 1.00 82.06 158 GLN A N 1
ATOM 1182 C CA . GLN A 1 158 ? 3.797 -7.073 -15.325 1.00 82.06 158 GLN A CA 1
ATOM 1183 C C . GLN A 1 158 ? 3.445 -6.647 -13.891 1.00 82.06 158 GLN A C 1
ATOM 1185 O O . GLN A 1 158 ? 3.874 -7.287 -12.929 1.00 82.06 158 GLN A O 1
ATOM 1190 N N . ARG A 1 159 ? 2.622 -5.602 -13.736 1.00 80.50 159 ARG A N 1
ATOM 1191 C CA . ARG A 1 159 ? 2.092 -5.172 -12.433 1.00 80.50 159 ARG A CA 1
ATOM 1192 C C . ARG A 1 159 ? 1.114 -6.185 -11.840 1.00 80.50 159 ARG A C 1
ATOM 1194 O O . ARG A 1 159 ? 1.233 -6.528 -10.671 1.00 80.50 159 ARG A O 1
ATOM 1201 N N . ALA A 1 160 ? 0.184 -6.709 -12.633 1.00 84.69 160 ALA A N 1
ATOM 1202 C CA . ALA A 1 160 ? -0.754 -7.727 -12.170 1.00 84.69 160 ALA A CA 1
ATOM 1203 C C . ALA A 1 160 ? -0.013 -8.983 -11.674 1.00 84.69 160 ALA A C 1
ATOM 1205 O O . ALA A 1 160 ? -0.301 -9.487 -10.590 1.00 84.69 160 ALA A O 1
ATOM 1206 N N . MET A 1 161 ? 1.008 -9.433 -12.410 1.00 84.69 161 MET A N 1
ATOM 1207 C CA . MET A 1 161 ? 1.854 -10.562 -12.014 1.00 84.69 161 MET A CA 1
ATOM 1208 C C . MET A 1 161 ? 2.590 -10.306 -10.696 1.00 84.69 161 MET A C 1
ATOM 1210 O O . MET A 1 161 ? 2.701 -11.211 -9.867 1.00 84.69 161 MET A O 1
ATOM 1214 N N . SER A 1 162 ? 3.063 -9.080 -10.455 1.00 80.25 162 SER A N 1
ATOM 1215 C CA . SER A 1 162 ? 3.732 -8.762 -9.194 1.00 80.25 162 SER A CA 1
ATOM 1216 C C . SER A 1 162 ? 2.772 -8.720 -8.006 1.00 80.25 162 SER A C 1
ATOM 1218 O O . SER A 1 162 ? 3.127 -9.170 -6.915 1.00 80.25 162 SER A O 1
ATOM 1220 N N . TYR A 1 163 ? 1.531 -8.278 -8.215 1.00 79.94 163 TYR A N 1
ATOM 1221 C CA . TYR A 1 163 ? 0.484 -8.361 -7.198 1.00 79.94 163 TYR A CA 1
ATOM 1222 C C . TYR A 1 163 ? 0.131 -9.805 -6.854 1.00 79.94 163 TYR A C 1
ATOM 1224 O O . TYR A 1 163 ? -0.013 -10.119 -5.674 1.00 79.94 163 TYR A O 1
ATOM 1232 N N . GLN A 1 164 ? 0.072 -10.699 -7.842 1.00 84.56 164 GLN A N 1
ATOM 1233 C CA . GLN A 1 164 ? -0.121 -12.128 -7.586 1.00 84.56 164 GLN A CA 1
ATOM 1234 C C . GLN A 1 164 ? 1.071 -12.763 -6.861 1.00 84.56 164 GLN A C 1
ATOM 1236 O O . GLN A 1 164 ? 0.877 -13.597 -5.981 1.00 84.56 164 GLN A O 1
ATOM 1241 N N . ALA A 1 165 ? 2.303 -12.353 -7.179 1.00 78.88 165 ALA A N 1
ATOM 1242 C CA . ALA A 1 165 ? 3.494 -12.836 -6.479 1.00 78.88 165 ALA A CA 1
ATOM 1243 C C . ALA A 1 165 ? 3.519 -12.393 -5.005 1.00 78.88 165 ALA A C 1
ATOM 1245 O O . ALA A 1 165 ? 3.885 -13.176 -4.130 1.00 78.88 165 ALA A O 1
ATOM 1246 N N . ALA A 1 166 ? 3.102 -11.154 -4.718 1.00 75.25 166 ALA A N 1
ATOM 1247 C CA . ALA A 1 166 ? 3.007 -10.636 -3.353 1.00 75.25 166 ALA A CA 1
ATOM 1248 C C . ALA A 1 166 ? 1.806 -11.214 -2.581 1.00 75.25 166 ALA A C 1
ATOM 1250 O O . ALA A 1 166 ? 1.869 -11.388 -1.364 1.00 75.25 166 ALA A O 1
ATOM 1251 N N . CYS A 1 167 ? 0.710 -11.501 -3.284 1.00 75.06 167 CYS A N 1
ATOM 1252 C CA . CYS A 1 167 ? -0.536 -12.029 -2.741 1.00 75.06 167 CYS A CA 1
ATOM 1253 C C . CYS A 1 167 ? -1.005 -13.231 -3.581 1.00 75.06 167 CYS A C 1
ATOM 1255 O O . CYS A 1 167 ? -1.837 -13.048 -4.470 1.00 75.06 167 CYS A O 1
ATOM 1257 N N . PRO A 1 168 ? -0.566 -14.471 -3.277 1.00 76.75 168 PRO A N 1
ATOM 1258 C CA . PRO A 1 168 ? -0.954 -15.666 -4.044 1.00 76.75 168 PRO A CA 1
ATOM 1259 C C . PRO A 1 168 ? -2.466 -15.931 -4.071 1.00 76.75 168 PRO A C 1
ATOM 1261 O O . PRO A 1 168 ? -2.968 -16.656 -4.922 1.00 76.75 168 PRO A O 1
ATOM 1264 N N . ALA A 1 169 ? -3.194 -15.344 -3.123 1.00 78.19 169 ALA A N 1
ATOM 1265 C CA . ALA A 1 169 ? -4.646 -15.396 -3.030 1.00 78.19 169 ALA A CA 1
ATOM 1266 C C . ALA A 1 169 ? -5.384 -14.485 -4.026 1.00 78.19 169 ALA A C 1
ATOM 1268 O O . ALA A 1 169 ? -6.604 -14.581 -4.144 1.00 78.19 169 ALA A O 1
ATOM 1269 N N . LEU A 1 170 ? -4.682 -13.564 -4.691 1.00 80.81 170 LEU A N 1
ATOM 1270 C CA . LEU A 1 170 ? -5.281 -12.620 -5.624 1.00 80.81 170 LEU A CA 1
ATOM 1271 C C . LEU A 1 170 ? -5.418 -13.266 -7.008 1.00 80.81 170 LEU A C 1
ATOM 1273 O O . LEU A 1 170 ? -4.437 -13.729 -7.599 1.00 80.81 170 LEU A O 1
ATOM 1277 N N . SER A 1 171 ? -6.636 -13.284 -7.550 1.00 86.19 171 SER A N 1
ATOM 1278 C CA . SER A 1 171 ? -6.845 -13.775 -8.912 1.00 86.19 171 SER A CA 1
ATOM 1279 C C . SER A 1 171 ? -6.269 -12.792 -9.939 1.00 86.19 171 SER A C 1
ATOM 1281 O O . SER A 1 171 ? -6.216 -11.585 -9.705 1.00 86.19 171 SER A O 1
ATOM 1283 N N . TYR A 1 172 ? -5.850 -13.296 -11.102 1.00 84.88 172 TYR A N 1
ATOM 1284 C CA . TYR A 1 172 ? -5.318 -12.454 -12.177 1.00 84.88 172 TYR A CA 1
ATOM 1285 C C . TYR A 1 172 ? -6.269 -11.313 -12.594 1.00 84.88 172 TYR A C 1
ATOM 1287 O O . TYR A 1 172 ? -5.802 -10.178 -12.666 1.00 84.88 172 TYR A O 1
ATOM 1295 N N . PRO A 1 173 ? -7.584 -11.529 -12.824 1.00 87.12 173 PRO A N 1
ATOM 1296 C CA . PRO A 1 173 ? -8.477 -10.428 -13.191 1.00 87.12 173 PRO A CA 1
ATOM 1297 C C . PRO A 1 173 ? -8.612 -9.370 -12.085 1.00 87.12 173 PRO A C 1
ATOM 1299 O O . PRO A 1 173 ? -8.665 -8.182 -12.390 1.00 87.12 173 PRO A O 1
ATOM 1302 N N . GLU A 1 174 ? -8.606 -9.757 -10.805 1.00 84.25 174 GLU A N 1
ATOM 1303 C CA . GLU A 1 174 ? -8.575 -8.782 -9.706 1.00 84.25 174 GLU A CA 1
ATOM 1304 C C . GLU A 1 174 ? -7.256 -7.999 -9.699 1.00 84.25 174 GLU A C 1
ATOM 1306 O O . GLU A 1 174 ? -7.266 -6.779 -9.552 1.00 84.25 174 GLU A O 1
ATOM 1311 N N . ALA A 1 175 ? -6.126 -8.679 -9.907 1.00 83.38 175 ALA A N 1
ATOM 1312 C CA . ALA A 1 175 ? -4.811 -8.052 -9.989 1.00 83.38 175 ALA A CA 1
ATOM 1313 C C . ALA A 1 175 ? -4.711 -7.047 -11.149 1.00 83.38 175 ALA A C 1
ATOM 1315 O O . ALA A 1 175 ? -4.124 -5.980 -10.977 1.00 83.38 175 ALA A O 1
ATOM 1316 N N . VAL A 1 176 ? -5.322 -7.348 -12.300 1.00 86.00 176 VAL A N 1
ATOM 1317 C CA . VAL A 1 176 ? -5.425 -6.415 -13.432 1.00 86.00 176 VAL A CA 1
ATOM 1318 C C . VAL A 1 176 ? -6.245 -5.185 -13.051 1.00 86.00 176 VAL A C 1
ATOM 1320 O O . VAL A 1 176 ? -5.771 -4.077 -13.276 1.00 86.00 176 VAL A O 1
ATOM 1323 N N . ASN A 1 177 ? -7.399 -5.344 -12.393 1.00 86.06 177 ASN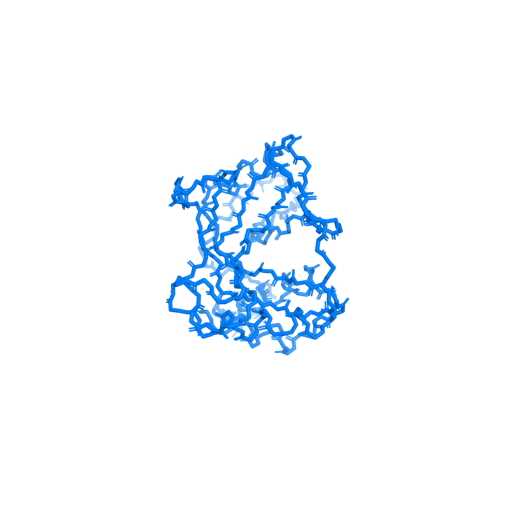 A N 1
ATOM 1324 C CA . ASN A 1 177 ? -8.204 -4.199 -11.943 1.00 86.06 177 ASN A CA 1
ATOM 1325 C C . ASN A 1 177 ? -7.412 -3.273 -11.006 1.00 86.06 177 ASN A C 1
ATOM 1327 O O . ASN A 1 177 ? -7.488 -2.051 -11.126 1.00 86.06 177 ASN A O 1
ATOM 1331 N N . PHE A 1 178 ? -6.616 -3.841 -10.095 1.00 79.56 178 PHE A N 1
ATOM 1332 C CA . PHE A 1 178 ? -5.726 -3.051 -9.241 1.00 79.56 178 PHE A CA 1
ATOM 1333 C C . PHE A 1 178 ? -4.602 -2.371 -10.031 1.00 79.56 178 PHE A C 1
ATOM 1335 O O . PHE A 1 178 ? -4.226 -1.250 -9.701 1.00 79.56 178 PHE A O 1
ATOM 1342 N N . ALA A 1 179 ? -4.068 -3.026 -11.065 1.00 79.19 179 ALA A N 1
ATOM 1343 C CA . ALA A 1 179 ? -3.000 -2.483 -11.902 1.00 79.19 179 ALA A CA 1
ATOM 1344 C C . ALA A 1 179 ? -3.483 -1.378 -12.859 1.00 79.19 179 ALA A C 1
ATOM 1346 O O . ALA A 1 179 ? -2.690 -0.502 -13.207 1.00 79.19 179 ALA A O 1
ATOM 1347 N N . GLU A 1 180 ? -4.751 -1.421 -13.277 1.00 79.88 180 GLU A N 1
ATOM 1348 C CA . GLU A 1 180 ? -5.398 -0.416 -14.133 1.00 79.88 180 GLU A CA 1
ATOM 1349 C C . GLU A 1 180 ? -5.889 0.816 -13.369 1.00 79.88 180 GLU A C 1
ATOM 1351 O O . GLU A 1 180 ? -6.015 1.887 -13.958 1.00 79.88 180 GLU A O 1
ATOM 1356 N N . ALA A 1 181 ? -6.147 0.693 -12.065 1.00 69.00 181 ALA A N 1
ATOM 1357 C CA . ALA A 1 181 ? -6.591 1.799 -11.214 1.00 69.00 181 ALA A CA 1
ATOM 1358 C C . ALA A 1 181 ? -5.485 2.839 -10.895 1.00 69.00 181 ALA A C 1
ATOM 1360 O O . ALA A 1 181 ? -5.674 3.676 -10.008 1.00 69.00 181 ALA A O 1
ATOM 1361 N N . ILE A 1 182 ? -4.341 2.780 -11.592 1.00 58.09 182 ILE A N 1
ATOM 1362 C CA . ILE A 1 182 ? -3.119 3.586 -11.398 1.00 58.09 182 ILE A CA 1
ATOM 1363 C C . ILE A 1 182 ? -2.782 4.328 -12.689 1.00 58.09 182 ILE A C 1
ATOM 1365 O O . ILE A 1 182 ? -2.566 5.557 -12.605 1.00 58.09 182 ILE A O 1
#

Sequence (182 aa):
MDGRVLQFTGADIDLMAQAYVLRREPAPLVLGHPRDNLPAYGRVRSLLARHGGLYAFAEVDDDLASWVRAGRYKKVSASFSSPGQADNPTGAWLLRHVGFLGAYPPAVKGMSDPAFAAPAAASFSDADGENACFSAAGDEFAAPLGFRVDARRLAIHQRAMSYQAACPALSYPEAVNFAEAI

Secondary structure (DSSP, 8-state):
---------HHHHHHHHHHHHT-SSPPEEEES--TT--SEEEEEEEEEEETTEEEEEEEE-HHHHHHHHTTS--EEEEEEEPTT-TT-TTSS-EEEEEEEESSSPPSSTTPPPP------------SS-------SSS--SS--TTPPP-HHHHHHHHHHHHHHHH-TTS-HHHHHHHHH--

Radius of gyration: 19.25 Å; chains: 1; bounding box: 44×33×64 Å